Protein AF-A0A4Q5PYE0-F1 (afdb_monomer)

Nearest PDB structures (foldseek):
  7tqs-assembly1_d  TM=2.771E-01  e=8.975E+00  Coxsackievirus A21

pLDDT: mean 81.93, std 14.95, range [41.47, 94.69]

Sequence (72 aa):
FVEQGEIEYYLVNNRNSEGFLVPEMKKVDFFIIIHQYVDDEDLNFILTRLNKLADIQVAAQINPAKLKSKDP

Radius of gyration: 14.67 Å; Cα contacts (8 Å, |Δi|>4): 51; chains: 1; bounding box: 38×41×36 Å

Solvent-accessible surface area (backbone atoms only — not comparable to full-atom values): 4875 Å² total; per-residue (Å²): 132,82,72,78,74,74,86,60,65,45,81,42,67,24,64,59,100,89,49,52,77,48,69,94,45,76,88,48,64,67,44,80,47,69,81,61,95,70,54,73,68,59,47,50,49,52,37,56,54,46,50,66,36,89,90,39,92,74,55,77,90,79,59,72,82,77,61,64,70,87,73,132

Structure (mmCIF, N/CA/C/O backbone):
data_AF-A0A4Q5PYE0-F1
#
_entry.id   AF-A0A4Q5PYE0-F1
#
loop_
_atom_site.group_PDB
_atom_site.id
_atom_site.type_symbol
_atom_site.label_atom_id
_atom_site.label_alt_id
_atom_site.label_comp_id
_atom_site.label_asym_id
_atom_site.label_entity_id
_atom_site.label_seq_id
_atom_site.pdbx_PDB_ins_code
_atom_site.Cartn_x
_atom_site.Cartn_y
_atom_site.Cartn_z
_atom_site.occupancy
_atom_site.B_iso_or_equiv
_atom_site.auth_seq_id
_atom_site.auth_comp_id
_atom_site.auth_asym_id
_atom_site.auth_atom_id
_atom_site.pdbx_PDB_model_num
ATOM 1 N N . PHE A 1 1 ? 29.845 -17.155 -9.133 1.00 42.19 1 PHE A N 1
ATOM 2 C CA . PHE A 1 1 ? 28.398 -17.325 -9.323 1.00 42.19 1 PHE A CA 1
ATOM 3 C C . PHE A 1 1 ? 27.756 -16.071 -8.776 1.00 42.19 1 PHE A C 1
ATOM 5 O O . PHE A 1 1 ? 27.929 -15.804 -7.598 1.00 42.19 1 PHE A O 1
ATOM 12 N N . VAL A 1 2 ? 27.182 -15.229 -9.634 1.00 46.19 2 VAL A N 1
ATOM 13 C CA . VAL A 1 2 ? 26.358 -14.112 -9.162 1.00 46.19 2 VAL A CA 1
ATOM 14 C C . VAL A 1 2 ? 25.061 -14.771 -8.715 1.00 46.19 2 VAL A C 1
ATOM 16 O O . VAL A 1 2 ? 24.310 -15.245 -9.565 1.00 46.19 2 VAL A O 1
ATOM 19 N N . GLU A 1 3 ? 24.869 -14.929 -7.404 1.00 49.47 3 GLU A N 1
ATOM 20 C CA . GLU A 1 3 ? 23.538 -15.207 -6.865 1.00 49.47 3 GLU A CA 1
ATOM 21 C C . GLU A 1 3 ? 22.632 -14.108 -7.409 1.00 49.47 3 GLU A C 1
ATOM 23 O O . GLU A 1 3 ? 22.917 -12.922 -7.238 1.00 49.47 3 GLU A O 1
ATOM 28 N N . GLN A 1 4 ? 21.629 -14.506 -8.191 1.00 48.69 4 GLN A N 1
ATOM 29 C CA . GLN A 1 4 ? 20.610 -13.602 -8.701 1.00 48.69 4 GLN A CA 1
ATOM 30 C C . GLN A 1 4 ? 19.990 -12.938 -7.476 1.00 48.69 4 GLN A C 1
ATOM 32 O O . GLN A 1 4 ? 19.288 -13.606 -6.723 1.00 48.69 4 GLN A O 1
ATOM 37 N N . GLY A 1 5 ? 20.371 -11.681 -7.232 1.00 51.97 5 GLY A N 1
ATOM 38 C CA . GLY A 1 5 ? 20.034 -10.954 -6.016 1.00 51.97 5 GLY A CA 1
ATOM 39 C C . GLY A 1 5 ? 18.539 -11.041 -5.777 1.00 51.97 5 GLY A C 1
ATOM 40 O O . GLY A 1 5 ? 17.757 -10.590 -6.613 1.00 51.97 5 GLY A O 1
ATOM 41 N N . GLU A 1 6 ? 18.150 -11.686 -4.680 1.00 60.25 6 GLU A N 1
ATOM 42 C CA . GLU A 1 6 ? 16.750 -11.811 -4.302 1.00 60.25 6 GLU A CA 1
ATOM 43 C C . GLU A 1 6 ? 16.134 -10.414 -4.271 1.00 60.25 6 GLU A C 1
ATOM 45 O O . GLU A 1 6 ? 16.724 -9.489 -3.708 1.00 60.25 6 GLU A O 1
ATOM 50 N N . ILE A 1 7 ? 14.977 -10.234 -4.914 1.00 66.12 7 ILE A N 1
ATOM 51 C CA . ILE A 1 7 ? 14.242 -8.971 -4.849 1.00 66.12 7 ILE A CA 1
ATOM 52 C C . ILE A 1 7 ? 13.818 -8.773 -3.394 1.00 66.12 7 ILE A C 1
ATOM 54 O O . ILE A 1 7 ? 12.881 -9.408 -2.918 1.00 66.12 7 ILE A O 1
ATOM 58 N N . GLU A 1 8 ? 14.531 -7.904 -2.683 1.00 79.56 8 GLU A N 1
ATOM 59 C CA . GLU A 1 8 ? 14.245 -7.593 -1.288 1.00 79.56 8 GLU A CA 1
ATOM 60 C C . GLU A 1 8 ? 13.097 -6.582 -1.212 1.00 79.56 8 GLU A C 1
ATOM 62 O O . GLU A 1 8 ? 13.195 -5.442 -1.688 1.00 79.56 8 GLU A O 1
ATOM 67 N N . TYR A 1 9 ? 11.998 -7.011 -0.597 1.00 84.69 9 TYR A N 1
ATOM 68 C CA . TYR A 1 9 ? 10.851 -6.169 -0.304 1.00 84.69 9 TYR A CA 1
ATOM 69 C C . TYR A 1 9 ? 10.481 -6.237 1.174 1.00 84.69 9 TYR 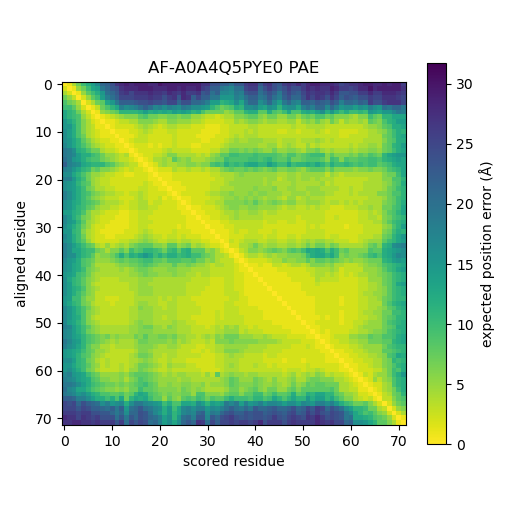A C 1
ATOM 71 O O . TYR A 1 9 ? 10.575 -7.279 1.820 1.00 84.69 9 TYR A O 1
ATOM 79 N N . TYR A 1 10 ? 10.002 -5.112 1.698 1.00 89.19 10 TYR A N 1
ATOM 80 C CA . TYR A 1 10 ? 9.536 -4.999 3.075 1.00 89.19 10 TYR A CA 1
ATOM 81 C C . TYR A 1 10 ? 8.031 -4.799 3.082 1.00 89.19 10 TYR A C 1
ATOM 83 O O . TYR A 1 10 ? 7.528 -3.871 2.450 1.00 89.19 10 TYR A O 1
ATOM 91 N N . LEU A 1 11 ? 7.320 -5.646 3.824 1.00 90.56 11 LEU A N 1
ATOM 92 C CA . LEU A 1 11 ? 5.915 -5.435 4.143 1.00 90.56 11 LEU A CA 1
ATOM 93 C C . LEU A 1 11 ? 5.825 -4.748 5.504 1.00 90.56 11 LEU A C 1
ATOM 95 O O . LEU A 1 11 ? 6.223 -5.310 6.523 1.00 90.56 11 LEU A O 1
ATOM 99 N N . VAL A 1 12 ? 5.294 -3.534 5.518 1.00 92.06 12 VAL A N 1
ATOM 100 C CA . VAL A 1 12 ? 5.205 -2.704 6.717 1.00 92.06 12 VAL A CA 1
ATOM 101 C C . VAL A 1 12 ? 3.741 -2.505 7.073 1.00 92.06 12 VAL A C 1
ATOM 103 O O . VAL A 1 12 ? 2.954 -2.056 6.243 1.00 92.06 12 VAL A O 1
ATOM 106 N N . ASN A 1 13 ? 3.364 -2.837 8.306 1.00 93.00 13 ASN A N 1
ATOM 107 C CA . ASN A 1 13 ? 2.019 -2.566 8.802 1.00 93.00 13 ASN A CA 1
ATOM 108 C C . ASN A 1 13 ? 1.867 -1.062 9.049 1.00 93.00 13 ASN A C 1
ATOM 110 O O . ASN A 1 13 ? 2.712 -0.447 9.700 1.00 93.00 13 ASN A O 1
ATOM 114 N N . ASN A 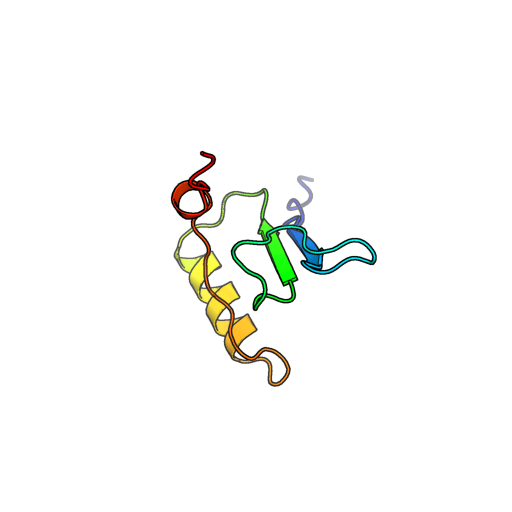1 14 ? 0.796 -0.467 8.531 1.00 92.69 14 ASN A N 1
ATOM 115 C CA . ASN A 1 14 ? 0.528 0.943 8.757 1.00 92.69 14 ASN A CA 1
ATOM 116 C C . ASN A 1 14 ? 0.057 1.208 10.191 1.00 92.69 14 ASN A C 1
ATOM 118 O O . ASN A 1 14 ? 0.213 2.316 10.676 1.00 92.69 14 ASN A O 1
ATOM 122 N N . ARG A 1 15 ? -0.521 0.228 10.889 1.00 92.06 15 ARG A N 1
ATOM 123 C CA . ARG A 1 15 ? -1.028 0.395 12.253 1.00 92.06 15 ARG A CA 1
ATOM 124 C C . ARG A 1 15 ? -0.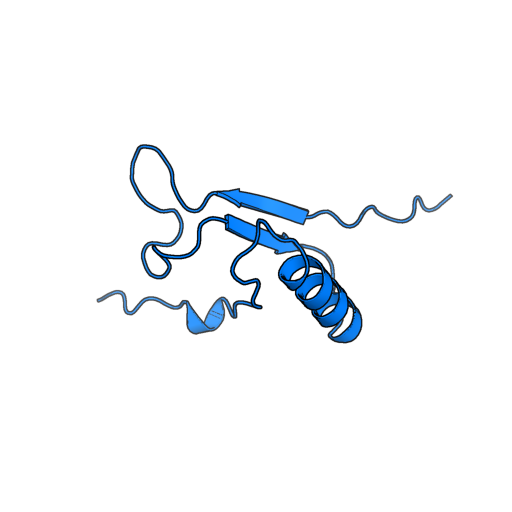053 -0.178 13.278 1.00 92.06 15 ARG A C 1
ATOM 126 O O . ARG A 1 15 ? 0.415 -1.306 13.143 1.00 92.06 15 ARG A O 1
ATOM 133 N N . ASN A 1 16 ? 0.174 0.562 14.358 1.00 88.19 16 ASN A N 1
ATOM 134 C CA . ASN A 1 16 ? 0.837 0.061 15.561 1.00 88.19 16 ASN A CA 1
ATOM 135 C C . ASN A 1 16 ? -0.002 0.378 16.818 1.00 88.19 16 ASN A C 1
ATOM 137 O O . ASN A 1 1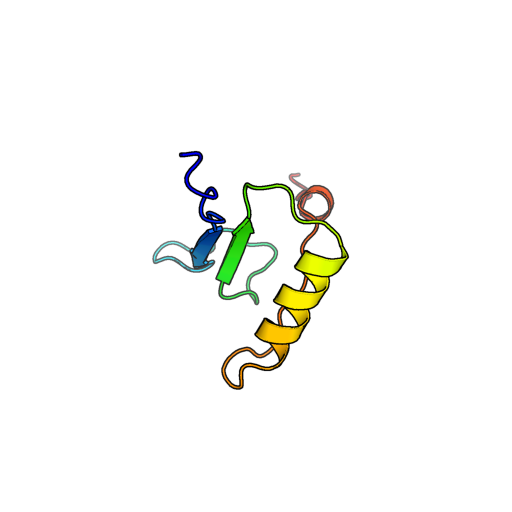6 ? -1.116 0.898 16.726 1.00 88.19 16 ASN A O 1
ATOM 141 N N . SER A 1 17 ? 0.507 0.030 18.002 1.00 86.62 17 SER A N 1
ATOM 142 C CA . SER A 1 17 ? -0.165 0.291 19.285 1.00 86.62 17 SER A CA 1
ATOM 143 C C . SER A 1 17 ? -0.334 1.778 19.612 1.00 86.62 17 SER A C 1
ATOM 145 O O . SER A 1 17 ? -1.186 2.120 20.427 1.00 86.62 17 SER A O 1
ATOM 147 N N . GLU A 1 18 ? 0.455 2.652 18.989 1.00 86.69 18 GLU A N 1
ATOM 148 C CA . GLU A 1 18 ? 0.518 4.088 19.283 1.00 86.69 18 GLU A CA 1
ATOM 149 C C . GLU A 1 18 ? -0.142 4.960 18.197 1.00 86.69 18 GLU A C 1
ATOM 151 O O . GLU A 1 18 ? -0.313 6.161 18.392 1.00 86.69 18 GLU A O 1
ATOM 156 N N . GLY A 1 19 ? -0.567 4.381 17.067 1.00 87.88 19 GLY A N 1
ATOM 157 C CA . GLY A 1 19 ? -1.182 5.116 15.963 1.00 87.88 19 GLY A CA 1
ATOM 158 C C . GLY A 1 19 ? -0.943 4.492 14.587 1.00 87.88 19 GLY A C 1
ATOM 159 O O . GLY A 1 19 ? -1.065 3.278 14.404 1.00 87.88 19 GLY A O 1
ATOM 160 N N . PHE A 1 20 ? -0.657 5.353 13.605 1.00 90.56 20 PHE A N 1
ATOM 161 C CA . PHE A 1 20 ? -0.381 4.971 12.219 1.00 90.56 20 PHE A CA 1
ATOM 162 C C . PHE A 1 20 ? 1.015 5.428 11.790 1.00 90.56 20 PHE A C 1
ATOM 164 O O . PHE A 1 20 ? 1.429 6.529 12.146 1.00 90.56 20 PHE A O 1
ATOM 171 N N . LEU A 1 21 ? 1.699 4.617 10.982 1.00 88.88 21 LEU A N 1
ATOM 172 C CA . LEU A 1 21 ? 2.968 4.958 10.343 1.00 88.88 21 LEU A CA 1
ATOM 173 C C . LEU A 1 21 ? 2.792 6.114 9.352 1.00 88.88 21 LEU A C 1
ATOM 175 O O . LEU A 1 21 ? 3.609 7.027 9.322 1.00 88.88 21 LEU A O 1
ATOM 179 N N . VAL A 1 22 ? 1.716 6.077 8.559 1.00 88.25 22 VAL A N 1
ATOM 180 C CA . VAL A 1 22 ? 1.332 7.131 7.611 1.00 88.25 22 VAL A CA 1
ATOM 181 C C . VAL A 1 22 ? -0.099 7.584 7.935 1.00 88.25 22 VAL A C 1
ATOM 183 O O . VAL A 1 22 ? -1.073 7.014 7.418 1.00 88.25 22 VAL A O 1
ATOM 186 N N . PRO A 1 23 ? -0.263 8.595 8.811 1.00 87.06 23 PRO A N 1
ATOM 187 C CA . PRO A 1 23 ? -1.568 9.090 9.253 1.00 87.06 23 PRO A CA 1
ATOM 188 C C . PRO A 1 23 ? -2.456 9.641 8.129 1.00 87.06 23 PRO A C 1
ATOM 190 O O . PRO A 1 23 ? -3.676 9.682 8.270 1.00 87.06 23 PRO A O 1
ATOM 193 N N . GLU A 1 24 ? -1.891 10.055 7.002 1.00 86.19 24 GLU A N 1
ATOM 194 C CA . GLU A 1 24 ? -2.613 10.520 5.816 1.00 86.19 24 GLU A CA 1
ATOM 195 C C . GLU A 1 24 ? -3.333 9.367 5.102 1.00 86.19 24 GLU A C 1
ATOM 197 O O . GLU A 1 24 ? -4.333 9.576 4.414 1.00 86.19 24 GLU A O 1
ATOM 202 N N . MET A 1 25 ? -2.870 8.131 5.311 1.00 87.50 25 MET A N 1
ATOM 203 C CA . MET A 1 25 ? -3.365 6.921 4.658 1.00 87.50 25 MET A CA 1
ATOM 204 C C . MET A 1 25 ? -3.947 5.916 5.653 1.00 87.50 25 MET A C 1
ATOM 206 O O . MET A 1 25 ? -3.741 4.716 5.535 1.00 87.50 25 MET A O 1
ATOM 210 N N . LYS A 1 26 ? -4.752 6.389 6.607 1.00 88.62 26 LYS A N 1
ATOM 211 C CA . LYS A 1 26 ? -5.411 5.584 7.667 1.00 88.62 26 LYS A CA 1
ATOM 212 C C . LYS A 1 26 ? -6.193 4.358 7.175 1.00 88.62 26 LYS A C 1
ATOM 214 O O . LYS A 1 26 ? -6.518 3.484 7.966 1.00 88.62 26 LYS A O 1
ATOM 219 N N . LYS A 1 27 ? -6.586 4.357 5.897 1.00 89.12 27 LYS A N 1
ATOM 220 C CA . LYS A 1 27 ? -7.348 3.283 5.240 1.00 89.12 27 LYS A CA 1
ATOM 221 C C . LYS A 1 27 ? -6.462 2.217 4.592 1.00 89.12 27 LYS A C 1
ATOM 223 O O . LYS A 1 27 ? -6.994 1.259 4.053 1.00 89.12 27 LYS A O 1
ATOM 228 N N . VAL A 1 28 ? -5.150 2.429 4.562 1.00 90.75 28 VAL A N 1
ATOM 229 C CA . VAL A 1 28 ? -4.180 1.460 4.056 1.00 90.75 28 VAL A CA 1
ATOM 230 C C . VAL A 1 28 ? -3.704 0.627 5.233 1.00 90.75 28 VAL A C 1
ATOM 232 O O . VAL A 1 28 ? -3.226 1.191 6.215 1.00 90.75 28 VAL A O 1
ATOM 235 N N . ASP A 1 29 ? -3.826 -0.693 5.128 1.00 92.12 29 ASP A N 1
ATOM 236 C CA . ASP A 1 29 ? -3.392 -1.621 6.177 1.00 92.12 29 ASP A CA 1
ATOM 237 C C . ASP A 1 29 ? -1.885 -1.889 6.118 1.00 92.12 29 ASP A C 1
ATOM 239 O O . AS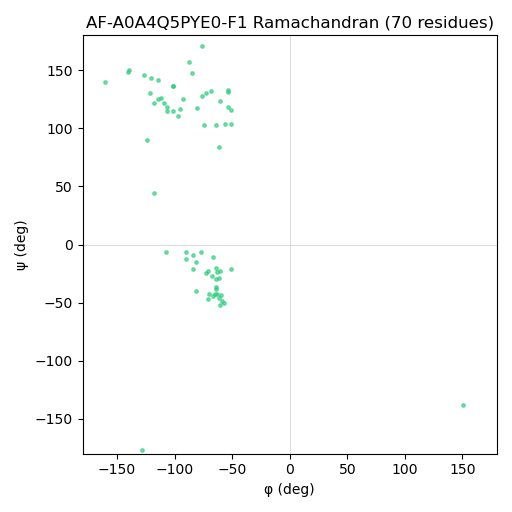P A 1 29 ? -1.216 -1.935 7.150 1.00 92.12 29 ASP A O 1
ATOM 243 N N . PHE A 1 30 ? -1.333 -2.022 4.908 1.00 93.00 30 PHE A N 1
ATOM 244 C CA . PHE A 1 30 ? 0.067 -2.373 4.691 1.00 93.00 30 PHE A CA 1
ATOM 245 C C . PHE A 1 30 ? 0.704 -1.587 3.547 1.00 93.00 30 PHE A C 1
ATOM 247 O O . PHE A 1 30 ? 0.056 -1.260 2.553 1.00 93.00 30 PHE A O 1
ATOM 254 N N . PHE A 1 31 ? 2.010 -1.366 3.665 1.00 92.25 31 PHE A N 1
ATOM 255 C CA . PHE A 1 31 ? 2.866 -0.835 2.613 1.00 92.25 31 PHE A CA 1
ATOM 256 C C . PHE A 1 31 ? 3.883 -1.879 2.179 1.00 92.25 31 PHE A C 1
ATOM 258 O O . PHE A 1 31 ? 4.440 -2.586 3.015 1.00 92.25 31 PHE A O 1
ATOM 265 N N . ILE A 1 32 ? 4.154 -1.939 0.877 1.00 90.81 32 ILE A N 1
ATOM 266 C CA . ILE A 1 32 ? 5.243 -2.735 0.313 1.00 90.81 32 ILE A CA 1
ATOM 267 C C . ILE A 1 32 ? 6.319 -1.768 -0.172 1.00 90.81 32 ILE A C 1
ATOM 269 O O . ILE A 1 32 ? 6.044 -0.904 -1.004 1.00 90.81 32 ILE A O 1
ATOM 273 N N . ILE A 1 33 ? 7.533 -1.909 0.355 1.00 88.75 33 ILE A N 1
ATOM 274 C CA . ILE A 1 33 ? 8.702 -1.118 -0.038 1.00 88.75 33 ILE A CA 1
ATOM 275 C C . ILE A 1 33 ? 9.621 -2.017 -0.856 1.00 88.75 33 ILE A C 1
ATOM 277 O O . ILE A 1 33 ? 10.113 -3.019 -0.343 1.00 88.75 33 ILE A O 1
ATOM 281 N N . ILE A 1 34 ? 9.852 -1.646 -2.113 1.00 85.56 34 ILE A N 1
ATOM 282 C CA . ILE A 1 34 ? 10.743 -2.348 -3.040 1.00 85.56 34 ILE A CA 1
ATOM 283 C C . ILE A 1 34 ? 11.997 -1.481 -3.194 1.00 85.56 34 ILE A C 1
ATOM 285 O O . ILE A 1 34 ? 11.902 -0.353 -3.672 1.00 85.56 34 ILE A O 1
ATOM 289 N N . HIS A 1 35 ? 13.154 -1.972 -2.7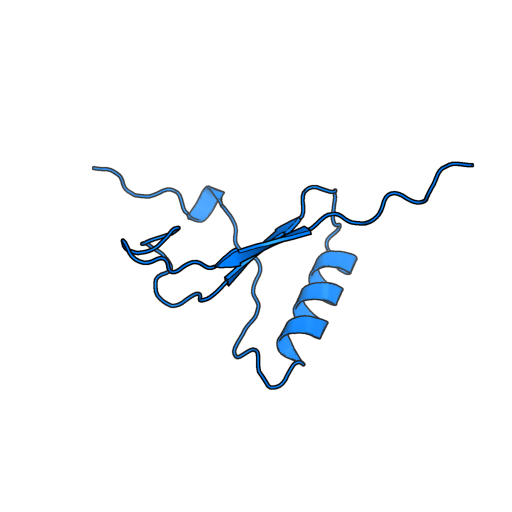37 1.00 79.62 35 HIS A N 1
ATOM 290 C CA . HIS A 1 35 ? 14.414 -1.205 -2.767 1.00 79.62 35 HIS A CA 1
ATOM 291 C C . HIS A 1 35 ? 15.144 -1.288 -4.109 1.00 79.62 35 HIS A C 1
ATOM 293 O O . HIS A 1 35 ? 15.985 -0.444 -4.416 1.00 79.62 35 HIS A O 1
ATOM 299 N N . GLN A 1 36 ? 14.843 -2.317 -4.895 1.00 79.44 36 GLN A N 1
ATOM 300 C CA . GLN A 1 36 ? 15.466 -2.539 -6.191 1.00 79.44 36 GLN A CA 1
ATOM 301 C C . GLN A 1 36 ? 14.703 -1.802 -7.285 1.00 79.44 36 GLN A C 1
ATOM 303 O O . GLN A 1 36 ? 13.526 -1.471 -7.127 1.00 79.44 36 GLN A O 1
ATOM 308 N N . TYR A 1 37 ? 1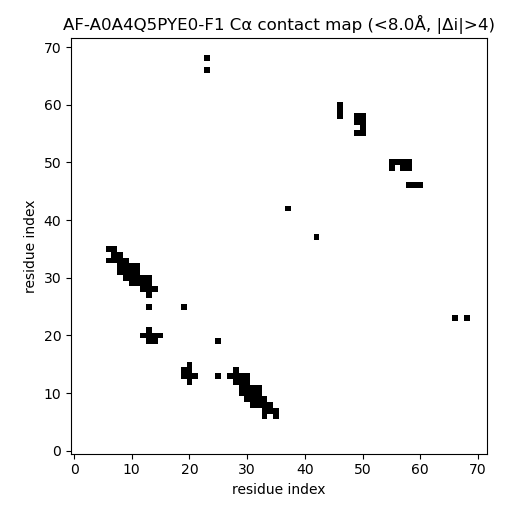5.388 -1.531 -8.394 1.00 76.94 37 TYR A N 1
ATOM 309 C CA . TYR A 1 37 ? 14.726 -0.982 -9.565 1.00 76.94 37 TYR A CA 1
ATOM 310 C C . TYR A 1 37 ? 13.664 -1.974 -10.040 1.00 76.94 37 TYR A C 1
ATOM 312 O O . TYR A 1 37 ? 13.970 -3.135 -10.296 1.00 76.94 37 TYR A O 1
ATOM 320 N N . VAL A 1 38 ? 12.428 -1.497 -10.122 1.00 81.38 38 VAL A N 1
ATOM 321 C CA . VAL A 1 38 ? 11.305 -2.208 -10.719 1.00 81.38 38 VAL A CA 1
ATOM 322 C C . VAL A 1 38 ? 10.868 -1.351 -11.896 1.00 81.38 38 VAL A C 1
ATOM 324 O O . VAL A 1 38 ? 10.598 -0.157 -11.726 1.00 81.38 38 VAL A O 1
ATOM 327 N N . ASP A 1 39 ? 10.881 -1.924 -13.093 1.00 88.00 39 ASP A N 1
ATOM 328 C CA . ASP A 1 39 ? 10.317 -1.253 -14.255 1.00 88.00 39 ASP A CA 1
ATOM 329 C C . ASP A 1 39 ? 8.782 -1.307 -14.225 1.00 88.00 39 ASP A C 1
ATOM 331 O O . ASP A 1 39 ? 8.154 -1.958 -13.383 1.00 88.00 39 ASP A O 1
ATOM 335 N N . ASP A 1 40 ? 8.159 -0.566 -15.138 1.00 89.31 40 ASP A N 1
ATOM 336 C CA . ASP A 1 40 ? 6.708 -0.442 -15.185 1.00 89.31 40 ASP A CA 1
ATOM 337 C C . ASP A 1 40 ? 6.006 -1.776 -15.500 1.00 89.31 40 ASP A C 1
ATOM 339 O O . ASP A 1 40 ? 4.874 -1.982 -15.051 1.00 89.31 40 ASP A O 1
ATOM 343 N N . GLU A 1 41 ? 6.629 -2.692 -16.250 1.00 91.75 41 GLU A N 1
ATOM 344 C CA . GLU A 1 41 ? 6.032 -3.996 -16.560 1.00 91.75 41 GLU A CA 1
ATOM 345 C C . GLU A 1 41 ? 6.001 -4.879 -15.311 1.00 91.75 41 GLU A C 1
ATOM 347 O O . GLU A 1 41 ? 4.940 -5.407 -14.954 1.00 91.75 41 GLU A O 1
ATOM 352 N N . ASP A 1 42 ? 7.120 -4.953 -14.590 1.00 88.69 42 ASP A N 1
ATOM 353 C CA . ASP A 1 42 ? 7.221 -5.700 -13.336 1.00 88.69 42 ASP A CA 1
ATOM 354 C C . ASP A 1 42 ? 6.299 -5.129 -12.250 1.00 88.69 42 ASP A C 1
ATOM 356 O O . ASP A 1 42 ? 5.585 -5.874 -11.566 1.00 88.69 42 ASP A O 1
ATOM 360 N N . LEU A 1 43 ? 6.229 -3.800 -12.122 1.00 88.81 43 LEU A N 1
ATOM 361 C CA . LEU A 1 43 ? 5.300 -3.154 -11.196 1.00 88.81 4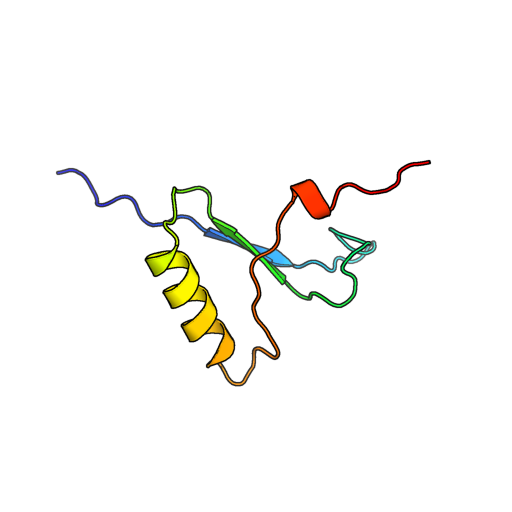3 LEU A CA 1
ATOM 362 C C . LEU A 1 43 ? 3.846 -3.518 -11.512 1.00 88.81 43 LEU A C 1
ATOM 364 O O . LEU A 1 43 ? 3.080 -3.884 -10.614 1.00 88.81 43 LEU A O 1
ATOM 368 N N . ASN A 1 44 ? 3.451 -3.416 -12.783 1.00 91.62 44 ASN A N 1
ATOM 369 C CA . ASN A 1 44 ? 2.096 -3.741 -13.218 1.00 91.62 44 ASN A CA 1
ATOM 370 C C . ASN A 1 44 ? 1.777 -5.219 -13.002 1.00 91.62 44 ASN A C 1
ATOM 372 O O . ASN A 1 44 ? 0.650 -5.556 -12.617 1.00 91.62 44 ASN A O 1
ATOM 376 N N . PHE A 1 45 ? 2.757 -6.102 -13.198 1.00 91.88 45 PHE A N 1
ATOM 377 C CA . PHE A 1 45 ? 2.620 -7.515 -12.883 1.00 91.88 45 PHE A CA 1
ATOM 378 C C . PHE A 1 45 ? 2.340 -7.716 -11.390 1.00 91.88 45 PHE A C 1
ATOM 380 O O . PHE A 1 45 ? 1.327 -8.330 -11.043 1.00 91.88 45 PHE A O 1
ATOM 387 N N . ILE A 1 46 ? 3.155 -7.138 -10.503 1.00 90.25 46 ILE A N 1
ATOM 388 C CA . ILE A 1 46 ? 2.974 -7.227 -9.045 1.00 90.25 46 ILE A CA 1
ATOM 389 C C . ILE A 1 46 ? 1.595 -6.693 -8.636 1.00 90.25 46 ILE A C 1
ATOM 391 O O . ILE A 1 46 ? 0.836 -7.394 -7.963 1.00 90.25 46 ILE A O 1
ATOM 395 N N . LEU A 1 47 ? 1.221 -5.495 -9.094 1.00 92.50 47 LEU A N 1
ATOM 396 C CA . LEU A 1 47 ? -0.077 -4.886 -8.788 1.00 92.50 47 LEU A CA 1
ATOM 397 C C . LEU A 1 47 ? -1.245 -5.752 -9.266 1.00 92.50 47 LEU A C 1
ATOM 399 O O . LEU A 1 47 ? -2.208 -5.961 -8.527 1.00 92.50 47 LEU A O 1
ATOM 403 N N . THR A 1 48 ? -1.161 -6.296 -10.479 1.00 94.06 48 THR A N 1
ATOM 404 C CA . THR A 1 48 ? -2.202 -7.173 -11.030 1.00 94.06 48 THR A CA 1
ATOM 405 C C . THR A 1 48 ? -2.339 -8.452 -10.214 1.00 94.06 48 THR A C 1
ATOM 407 O O . THR A 1 48 ? -3.449 -8.944 -10.014 1.00 94.06 48 THR A O 1
ATOM 410 N N . ARG A 1 49 ? -1.226 -9.020 -9.740 1.00 93.81 49 ARG A N 1
ATOM 411 C CA . ARG A 1 49 ? -1.239 -10.231 -8.912 1.00 93.81 49 ARG A CA 1
ATOM 412 C C . ARG A 1 49 ? -1.811 -9.956 -7.526 1.00 93.81 49 ARG A C 1
ATOM 414 O O . ARG A 1 49 ? -2.640 -10.743 -7.082 1.00 93.81 49 ARG A O 1
ATOM 421 N N . LEU A 1 50 ? -1.440 -8.845 -6.891 1.00 93.06 50 LEU A N 1
ATOM 422 C CA . LEU A 1 50 ? -1.974 -8.455 -5.584 1.00 93.06 50 LEU A CA 1
ATOM 423 C C . LEU A 1 50 ? -3.487 -8.224 -5.640 1.00 93.06 50 LEU A C 1
ATOM 425 O O . LEU A 1 50 ? -4.215 -8.788 -4.834 1.00 93.06 50 LEU A O 1
ATOM 429 N N . ASN A 1 51 ? -3.980 -7.495 -6.644 1.00 92.94 51 ASN A N 1
ATOM 430 C CA . ASN A 1 51 ? -5.418 -7.249 -6.813 1.00 92.94 51 ASN A CA 1
ATOM 431 C C . ASN A 1 51 ? -6.239 -8.510 -7.160 1.00 92.94 51 ASN A C 1
ATOM 433 O O . ASN A 1 51 ? -7.465 -8.459 -7.158 1.00 92.94 51 ASN A O 1
ATOM 437 N N . LYS A 1 52 ? -5.595 -9.638 -7.489 1.00 94.69 52 LYS A N 1
ATOM 438 C CA . LYS A 1 52 ? -6.269 -10.928 -7.717 1.00 94.69 52 LYS A CA 1
ATOM 439 C C . LYS A 1 52 ? -6.405 -11.770 -6.448 1.00 94.69 52 LYS A C 1
ATOM 441 O O . LYS A 1 52 ? -7.104 -12.782 -6.483 1.00 94.69 52 LYS A O 1
ATOM 446 N N . LEU A 1 53 ? -5.718 -11.411 -5.364 1.00 93.94 53 LEU A N 1
ATOM 447 C CA . LEU A 1 53 ? -5.821 -12.127 -4.097 1.00 93.94 53 LEU A CA 1
ATOM 448 C C . LEU A 1 53 ? -7.138 -11.753 -3.415 1.00 93.94 53 LEU A C 1
ATOM 450 O O . LEU A 1 53 ? -7.423 -10.576 -3.233 1.00 93.94 53 LEU A O 1
ATOM 454 N N . ALA A 1 54 ? -7.930 -12.756 -3.030 1.00 92.44 54 ALA A N 1
ATOM 455 C CA . ALA A 1 54 ? -9.264 -12.548 -2.461 1.00 92.44 54 ALA A CA 1
ATOM 456 C C . ALA A 1 54 ? -9.247 -11.741 -1.150 1.00 92.44 54 ALA A C 1
ATOM 458 O O . ALA A 1 54 ? -10.204 -11.029 -0.856 1.00 92.44 54 ALA A O 1
ATOM 459 N N . ASP A 1 55 ? -8.151 -11.831 -0.394 1.00 91.12 55 ASP A N 1
ATOM 460 C CA . ASP A 1 55 ? -7.973 -11.141 0.886 1.00 91.12 55 ASP A CA 1
ATOM 461 C C . ASP A 1 55 ? -7.475 -9.693 0.731 1.00 91.12 55 ASP A C 1
ATOM 463 O O . ASP A 1 55 ? -7.442 -8.940 1.703 1.00 91.12 55 ASP A O 1
ATOM 467 N N . ILE A 1 56 ? -7.082 -9.284 -0.482 1.00 91.06 56 ILE A N 1
ATOM 468 C CA . ILE A 1 56 ? -6.627 -7.923 -0.770 1.00 91.06 56 ILE A CA 1
ATOM 469 C C . ILE A 1 56 ? -7.766 -7.160 -1.436 1.00 91.06 56 ILE A C 1
ATOM 471 O O . ILE A 1 56 ? -8.149 -7.445 -2.566 1.00 91.06 56 ILE A O 1
ATOM 475 N N . GLN A 1 57 ? -8.276 -6.131 -0.755 1.00 91.06 57 GLN A N 1
ATOM 476 C CA . GLN A 1 57 ? -9.321 -5.278 -1.323 1.00 91.06 57 GLN A CA 1
ATOM 477 C C . GLN A 1 57 ? -8.807 -4.462 -2.518 1.00 91.06 57 GLN A C 1
ATOM 479 O O . GLN A 1 57 ? -9.508 -4.315 -3.517 1.00 91.06 57 GLN A O 1
ATOM 484 N N . VAL A 1 58 ? -7.612 -3.880 -2.392 1.00 91.75 58 VAL A N 1
ATOM 485 C CA . VAL A 1 58 ? -6.972 -3.101 -3.453 1.00 91.75 58 VAL A CA 1
ATOM 486 C C . VAL A 1 58 ? -5.472 -2.985 -3.200 1.00 91.75 58 VAL A C 1
ATOM 488 O O . VAL A 1 58 ? -5.037 -2.760 -2.073 1.00 91.75 58 VAL A O 1
ATOM 491 N N . ALA A 1 59 ? -4.684 -3.087 -4.264 1.00 93.50 59 ALA A N 1
ATOM 492 C CA . ALA A 1 59 ? -3.273 -2.728 -4.281 1.00 93.50 59 ALA A CA 1
ATOM 493 C C . ALA A 1 59 ? -3.038 -1.646 -5.337 1.00 93.50 59 ALA A C 1
ATOM 495 O O . ALA A 1 59 ? -3.469 -1.777 -6.484 1.00 93.50 59 ALA A O 1
ATOM 496 N N . ALA A 1 60 ? -2.351 -0.572 -4.958 1.00 90.94 60 ALA A N 1
ATOM 497 C CA . ALA A 1 60 ? -2.066 0.550 -5.841 1.00 90.94 60 ALA A CA 1
ATOM 498 C C . ALA A 1 60 ? -0.646 1.066 -5.611 1.00 90.94 60 ALA A C 1
ATOM 500 O O . ALA A 1 60 ? -0.138 1.034 -4.490 1.00 90.94 60 ALA A O 1
ATOM 501 N N . GLN A 1 61 ? -0.024 1.581 -6.673 1.00 90.25 61 GLN A N 1
ATOM 502 C CA . GLN A 1 61 ? 1.240 2.290 -6.544 1.00 90.25 61 GLN A CA 1
ATOM 503 C C . GLN A 1 61 ? 1.012 3.612 -5.813 1.00 90.25 61 GLN A C 1
ATOM 505 O O . GLN A 1 61 ? 0.133 4.406 -6.159 1.00 90.25 61 GLN A O 1
ATOM 510 N N . ILE A 1 62 ? 1.863 3.869 -4.830 1.00 85.25 62 ILE A N 1
ATOM 511 C CA . ILE A 1 62 ? 1.925 5.141 -4.135 1.00 85.25 62 ILE A CA 1
ATOM 512 C C . ILE A 1 62 ? 3.095 5.967 -4.657 1.00 85.25 62 ILE A C 1
ATOM 514 O O . ILE A 1 62 ? 4.199 5.462 -4.836 1.00 85.25 62 ILE A O 1
ATOM 518 N N . ASN A 1 63 ? 2.859 7.260 -4.874 1.00 81.25 63 ASN A N 1
ATOM 519 C CA . ASN A 1 63 ? 3.940 8.202 -5.116 1.00 81.25 63 ASN A CA 1
ATOM 520 C C . ASN A 1 63 ? 4.281 8.919 -3.795 1.00 81.25 63 ASN A C 1
ATOM 522 O O . ASN A 1 63 ? 3.480 9.749 -3.351 1.00 81.25 63 ASN A O 1
ATOM 526 N N . PRO A 1 64 ? 5.453 8.667 -3.186 1.00 73.50 64 PRO A N 1
ATOM 527 C CA . PRO A 1 64 ? 5.842 9.310 -1.933 1.00 73.50 64 PRO A CA 1
ATOM 528 C C . PRO A 1 64 ? 5.999 10.833 -2.061 1.00 73.50 64 PRO A C 1
ATOM 530 O O . PRO A 1 64 ? 5.807 11.555 -1.091 1.00 73.50 64 PRO A O 1
ATOM 533 N N . ALA A 1 65 ? 6.246 11.375 -3.257 1.00 75.38 65 ALA A N 1
ATOM 534 C CA . ALA A 1 65 ? 6.260 12.825 -3.458 1.00 75.38 65 ALA A CA 1
ATOM 535 C C . ALA A 1 65 ? 4.863 13.454 -3.300 1.00 75.38 65 ALA A C 1
ATOM 537 O O . ALA A 1 65 ? 4.752 14.620 -2.923 1.00 75.38 65 ALA A O 1
ATOM 538 N N . LYS A 1 66 ? 3.795 12.683 -3.561 1.00 70.56 66 LYS A N 1
ATOM 539 C CA . LYS A 1 66 ? 2.401 13.098 -3.328 1.00 70.56 66 LYS A CA 1
ATOM 540 C C . LYS A 1 66 ? 1.973 12.934 -1.870 1.00 70.56 66 LYS A C 1
ATOM 542 O O . LYS A 1 66 ? 0.956 13.499 -1.488 1.00 70.56 66 LYS A O 1
ATOM 547 N N . LEU A 1 67 ? 2.744 12.184 -1.078 1.00 69.62 67 LEU A N 1
ATOM 548 C CA . LEU A 1 67 ? 2.548 12.052 0.363 1.00 69.62 67 LEU A CA 1
ATOM 549 C C . LEU A 1 67 ? 3.053 13.257 1.152 1.00 69.62 67 LEU A C 1
ATOM 551 O O . LEU A 1 67 ? 2.822 13.272 2.352 1.00 69.62 67 LEU A O 1
ATOM 555 N N . LYS A 1 68 ? 3.727 14.241 0.526 1.00 60.16 68 LYS A N 1
ATOM 556 C CA . LYS A 1 68 ? 4.167 15.455 1.226 1.00 60.16 68 LYS A CA 1
ATOM 557 C C . LYS A 1 68 ? 2.989 16.065 1.978 1.00 60.16 68 LYS A C 1
ATOM 559 O O . LYS A 1 68 ? 2.117 16.702 1.382 1.00 60.16 68 LYS A O 1
ATOM 564 N N . SER A 1 69 ? 3.005 15.854 3.288 1.00 52.75 69 SER A N 1
ATOM 565 C CA . SER A 1 69 ? 2.127 16.487 4.242 1.00 52.75 69 SER A CA 1
ATOM 566 C C . SER A 1 69 ? 2.238 17.988 4.025 1.00 52.75 69 SER A C 1
ATOM 568 O O . SER A 1 69 ? 3.329 18.556 3.902 1.00 52.75 69 SER A O 1
ATOM 570 N N . LYS A 1 70 ? 1.079 18.636 3.956 1.00 49.41 70 LYS A N 1
ATOM 571 C CA . LYS A 1 70 ? 0.969 19.997 4.458 1.00 49.41 70 LYS A CA 1
ATOM 572 C C . LYS A 1 70 ? 1.280 19.921 5.953 1.00 49.41 70 LYS A C 1
ATOM 574 O O . LYS A 1 70 ? 0.361 19.773 6.750 1.00 49.41 70 LYS A O 1
ATOM 579 N N . ASP A 1 71 ? 2.555 19.937 6.305 1.00 41.47 71 ASP A N 1
ATOM 580 C CA . ASP A 1 71 ? 2.966 20.399 7.623 1.00 41.47 71 ASP A CA 1
ATOM 581 C C . ASP A 1 71 ? 3.094 21.936 7.571 1.00 41.47 71 ASP A C 1
ATOM 583 O O . ASP A 1 71 ? 3.336 22.484 6.490 1.00 41.47 71 ASP A O 1
ATOM 587 N N . PRO A 1 72 ? 2.805 22.608 8.697 1.00 47.62 72 PRO A N 1
ATOM 588 C CA . PRO A 1 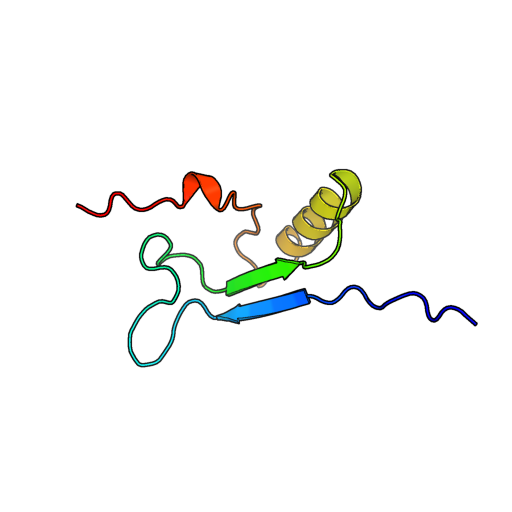72 ? 1.829 23.702 8.819 1.00 47.62 72 PRO A CA 1
ATOM 589 C C . PRO A 1 72 ? 2.187 25.050 8.185 1.00 47.62 72 PRO A C 1
ATOM 591 O O . PRO A 1 72 ? 3.383 25.411 8.124 1.00 47.62 72 PRO A O 1
#

Mean predicted aligned error: 7.43 Å

Foldseek 3Di:
DPPPPPFDKDKAAQDDPVGGPQNVCNVDGIDIDGPDDDDPVRVVVVQVVQVPDPPRVHDDDDDVVVSPDPPD

Secondary structure (DSSP, 8-state):
--------EEEEESEETTEESSGGGTT--EEEEE-S---HHHHHHHHHHHTTSTT-S------GGGG-----